Protein AF-Q5SGL4-F1 (afdb_monomer_lite)

pLDDT: mean 91.48, std 6.34, range [76.31, 97.88]

Foldseek 3Di:
DLVVVCVVVVPDDPVNSVVVVVVVVVPDDPVRCVVVVVVVVVVVVVCCVVCVPDDDDD

Organism: Alligator sinensis (NCBI:txid38654)

Radius of gyration: 15.13 Å; chains: 1; bounding box: 32×21×35 Å

Sequence (58 aa):
ERRKIMDQWPDMHNAAISKRLGRRWQLLQDSEKIPFVKEAERLRLKHMADYPDYKYRP

InterPro domains:
  IPR009071 High mobility group box domain [PF00505] (2-55)
  IPR009071 High mobility group box domain [PS50118] (1-55)
  IPR009071 High mobility group box domain [SM00398] (1-56)
  IPR036910 High mobility group box domain superfamily [G3DSA:1.10.30.10] (1-58)
  IPR036910 High mobility group box domain superfamily [SSF47095] (2-58)
  IPR050140 SRY-related HMG-box transcription factor-like [PTHR10270] (1-58)

Secondary structure (DSSP, 8-state):
-HHHHHHH-TTS-HHHHHHHHHHHHHHS-HHHHHHHHHHHHHHHHHHHHH-TT-----

Structure (mmCIF, N/CA/C/O backbone):
data_AF-Q5SGL4-F1
#
_entry.id   AF-Q5SGL4-F1
#
loop_
_atom_site.group_PDB
_atom_site.id
_atom_site.type_symbol
_atom_site.label_atom_id
_atom_site.label_alt_id
_atom_site.label_comp_id
_atom_site.label_asym_id
_atom_site.label_entity_id
_atom_site.label_seq_id
_atom_site.pdbx_PDB_ins_code
_atom_site.Cartn_x
_atom_site.Cartn_y
_atom_site.Cartn_z
_atom_site.occupancy
_atom_site.B_iso_or_equiv
_atom_site.auth_seq_id
_atom_site.auth_comp_id
_atom_site.auth_asym_id
_atom_site.auth_atom_id
_atom_site.pdbx_PDB_model_num
ATOM 1 N N . GLU A 1 1 ? -7.894 -7.802 2.142 1.00 76.31 1 GLU A N 1
ATOM 2 C CA . GLU A 1 1 ? -8.321 -6.824 3.169 1.00 76.31 1 GLU A CA 1
ATOM 3 C C . GLU A 1 1 ? -9.486 -5.928 2.751 1.00 76.31 1 GLU A C 1
ATOM 5 O O . GLU A 1 1 ? -10.529 -6.064 3.368 1.00 76.31 1 GLU A O 1
ATOM 10 N N . ARG A 1 2 ? -9.403 -5.088 1.702 1.00 78.62 2 ARG A N 1
ATOM 11 C CA . ARG A 1 2 ? -10.548 -4.232 1.294 1.00 78.62 2 ARG A CA 1
ATOM 12 C C . ARG A 1 2 ? -11.839 -5.020 1.008 1.00 78.62 2 ARG A C 1
ATOM 14 O O . ARG A 1 2 ? -12.865 -4.679 1.578 1.00 78.62 2 ARG A O 1
ATOM 21 N N . ARG A 1 3 ? -11.760 -6.100 0.212 1.00 79.69 3 ARG A N 1
ATOM 22 C CA . ARG A 1 3 ? -12.903 -7.002 -0.061 1.00 79.69 3 ARG A CA 1
ATOM 23 C C . ARG A 1 3 ? -13.554 -7.528 1.222 1.00 79.69 3 ARG A C 1
ATOM 25 O O . ARG A 1 3 ? -14.727 -7.287 1.429 1.00 79.69 3 ARG A O 1
ATOM 32 N N . LYS A 1 4 ? -12.758 -8.074 2.149 1.00 81.69 4 LYS A N 1
ATOM 33 C CA . LYS A 1 4 ? -13.249 -8.571 3.448 1.00 81.69 4 LYS A CA 1
ATOM 34 C C . LYS A 1 4 ? -14.008 -7.514 4.266 1.00 81.69 4 LYS A C 1
ATOM 36 O O . LYS A 1 4 ? -14.915 -7.864 5.005 1.00 81.69 4 LYS A O 1
ATOM 41 N N . ILE A 1 5 ? -13.617 -6.237 4.177 1.00 77.00 5 ILE A N 1
ATOM 42 C CA . ILE A 1 5 ? -14.305 -5.142 4.882 1.00 77.00 5 ILE A CA 1
ATOM 43 C C . ILE A 1 5 ? -15.623 -4.797 4.186 1.00 77.00 5 ILE A C 1
ATOM 45 O O . ILE A 1 5 ? -16.613 -4.583 4.874 1.00 77.00 5 ILE A O 1
ATOM 49 N N .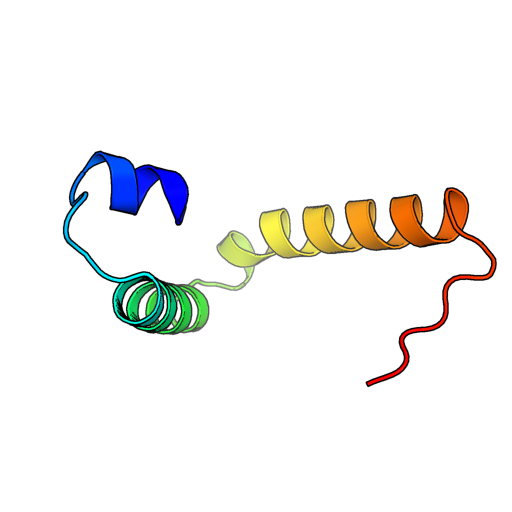 MET A 1 6 ? -15.645 -4.778 2.852 1.00 79.12 6 MET A N 1
ATOM 50 C CA . MET A 1 6 ? -16.880 -4.578 2.087 1.00 79.12 6 MET A CA 1
ATOM 51 C C . MET A 1 6 ? -17.877 -5.720 2.298 1.00 79.12 6 MET A C 1
ATOM 53 O O . MET A 1 6 ? -19.063 -5.457 2.422 1.00 79.12 6 MET A O 1
ATOM 57 N N . ASP A 1 7 ? -1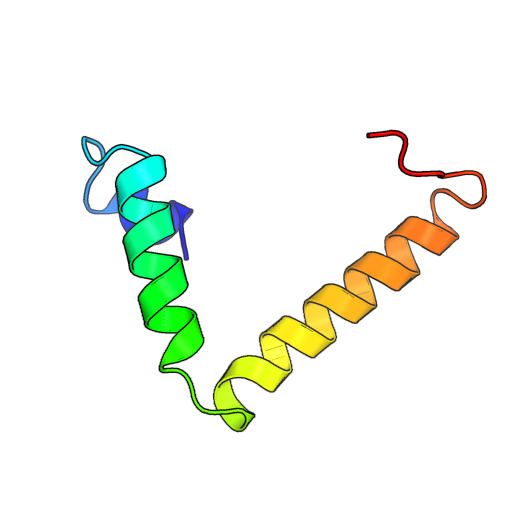7.402 -6.962 2.410 1.00 83.31 7 ASP A N 1
ATOM 58 C CA . ASP A 1 7 ? -18.266 -8.121 2.672 1.00 83.31 7 ASP A CA 1
ATOM 59 C C . ASP A 1 7 ? -18.951 -8.029 4.050 1.00 83.31 7 ASP A C 1
ATOM 61 O O . ASP A 1 7 ? -20.042 -8.553 4.241 1.00 83.31 7 ASP A O 1
ATOM 65 N N . GLN A 1 8 ? -18.319 -7.354 5.020 1.00 80.94 8 GLN A N 1
ATOM 66 C CA . GLN A 1 8 ? -18.867 -7.143 6.367 1.00 80.94 8 GLN A CA 1
ATOM 67 C C . GLN A 1 8 ? -19.684 -5.847 6.494 1.00 80.94 8 GLN A C 1
ATOM 69 O O . GLN A 1 8 ? -20.580 -5.771 7.329 1.00 80.94 8 GLN A O 1
ATOM 74 N N . TRP A 1 9 ? -19.351 -4.822 5.706 1.00 76.44 9 TRP A N 1
ATOM 75 C CA . TRP A 1 9 ? -19.957 -3.488 5.747 1.00 76.44 9 TRP A CA 1
ATOM 76 C C . TRP A 1 9 ? -20.195 -2.994 4.311 1.00 76.44 9 TRP A C 1
ATOM 78 O O . TRP A 1 9 ? -19.447 -2.135 3.830 1.00 76.44 9 TRP A O 1
ATOM 88 N N . PRO A 1 10 ? -21.206 -3.539 3.612 1.00 81.81 10 PRO A N 1
ATOM 89 C CA . PRO A 1 10 ? -21.419 -3.295 2.182 1.00 81.81 10 PRO A CA 1
ATOM 90 C C . PRO A 1 10 ? -21.719 -1.827 1.854 1.00 81.81 10 PRO A C 1
ATOM 92 O O . PRO A 1 10 ? -21.334 -1.348 0.790 1.00 81.81 10 PRO A O 1
ATOM 95 N N . ASP A 1 11 ? -22.308 -1.087 2.796 1.00 85.38 11 ASP A N 1
ATOM 96 C CA . ASP A 1 11 ? -22.636 0.337 2.636 1.00 85.38 11 ASP A CA 1
ATOM 97 C C . ASP A 1 11 ? -21.436 1.269 2.885 1.00 85.38 11 ASP A C 1
ATOM 99 O O . ASP A 1 11 ? -21.513 2.485 2.684 1.00 85.38 11 ASP A O 1
ATOM 103 N N . MET A 1 12 ? -20.299 0.732 3.345 1.00 83.31 12 MET A N 1
ATOM 104 C CA . MET A 1 12 ? -19.123 1.546 3.621 1.00 83.31 12 MET A CA 1
ATOM 105 C C . MET A 1 12 ? -18.441 1.970 2.316 1.00 83.31 12 MET A C 1
ATOM 107 O O . MET A 1 12 ? -17.939 1.156 1.542 1.00 83.31 12 MET A O 1
ATOM 111 N N . HIS A 1 13 ? -18.332 3.282 2.105 1.00 89.38 13 HIS A N 1
ATOM 112 C CA . HIS A 1 13 ? -17.696 3.820 0.908 1.00 89.38 13 HIS A CA 1
ATOM 113 C C . HIS A 1 13 ? -16.188 3.501 0.843 1.00 89.38 13 HIS A C 1
ATOM 115 O O . HIS A 1 13 ? -15.460 3.586 1.839 1.00 89.38 13 HIS A O 1
ATOM 121 N N . ASN A 1 14 ? -15.681 3.222 -0.363 1.00 87.69 14 ASN A N 1
ATOM 122 C CA . ASN A 1 14 ? -14.283 2.841 -0.609 1.00 87.69 14 ASN A CA 1
ATOM 123 C C . ASN A 1 14 ? -13.252 3.831 -0.042 1.00 87.69 14 ASN A C 1
ATOM 125 O O . ASN A 1 14 ? -12.186 3.410 0.425 1.00 87.69 14 ASN A O 1
ATOM 129 N N . ALA A 1 15 ? -13.553 5.134 -0.057 1.00 91.38 15 ALA A N 1
ATOM 130 C CA . ALA A 1 15 ? -12.680 6.150 0.531 1.00 91.38 15 ALA A CA 1
ATOM 131 C C . ALA A 1 15 ? -12.518 5.960 2.051 1.00 91.38 15 ALA A C 1
ATOM 133 O O . ALA A 1 15 ? -11.400 6.024 2.567 1.00 91.38 15 ALA A O 1
ATOM 134 N N . ALA A 1 16 ? -13.604 5.645 2.765 1.00 89.19 16 ALA A N 1
ATOM 135 C CA . ALA A 1 16 ? -13.575 5.398 4.206 1.00 89.19 16 ALA A CA 1
ATOM 136 C C . ALA A 1 16 ? -12.782 4.125 4.541 1.00 89.19 16 ALA A C 1
ATOM 138 O O . ALA A 1 16 ? -11.925 4.140 5.431 1.00 89.19 16 ALA A O 1
ATOM 139 N N . ILE A 1 17 ? -12.986 3.052 3.767 1.00 88.50 17 ILE A N 1
ATOM 140 C CA . ILE A 1 17 ? -12.222 1.804 3.918 1.00 88.50 17 ILE A CA 1
ATOM 141 C C . ILE A 1 17 ? -10.731 2.064 3.688 1.00 88.50 17 ILE A C 1
ATOM 143 O O . ILE A 1 17 ? -9.890 1.613 4.464 1.00 88.50 17 ILE A O 1
ATOM 147 N N . SER A 1 18 ? -10.391 2.828 2.649 1.00 92.62 18 SER A N 1
ATOM 148 C CA . SER A 1 18 ? -8.998 3.133 2.309 1.00 92.62 18 SER A CA 1
ATOM 149 C C . SER A 1 18 ? -8.321 3.984 3.383 1.00 92.62 18 SER A C 1
ATOM 151 O O . SER A 1 18 ? -7.190 3.682 3.758 1.00 92.62 18 SER A O 1
ATOM 153 N N . LYS A 1 19 ? -9.027 4.965 3.962 1.00 93.25 19 LYS A N 1
ATOM 154 C CA . LYS A 1 19 ? -8.527 5.756 5.098 1.00 93.25 19 LYS A CA 1
ATOM 155 C C . LYS A 1 19 ? -8.218 4.869 6.310 1.00 93.25 19 LYS A C 1
ATOM 157 O O . LYS A 1 19 ? -7.154 4.995 6.916 1.00 93.25 19 LYS A O 1
ATOM 162 N N . ARG A 1 20 ? -9.113 3.928 6.640 1.00 91.12 20 ARG A N 1
ATOM 163 C CA . ARG A 1 20 ? -8.914 2.976 7.747 1.00 91.12 20 ARG A CA 1
ATOM 164 C C . ARG A 1 20 ? -7.750 2.019 7.484 1.00 91.12 20 ARG A C 1
ATOM 166 O O . ARG A 1 20 ? -6.931 1.801 8.375 1.00 91.12 20 ARG A O 1
ATOM 173 N N . LEU A 1 21 ? -7.664 1.465 6.275 1.00 92.38 21 LEU A N 1
ATOM 174 C CA . LEU A 1 21 ? -6.577 0.569 5.876 1.00 92.38 21 LEU A CA 1
ATOM 175 C C . LEU A 1 21 ? -5.220 1.278 5.887 1.00 92.38 21 LEU A C 1
ATOM 177 O O . LEU A 1 21 ? -4.257 0.693 6.369 1.00 92.38 21 LEU A O 1
ATOM 181 N N . GLY A 1 22 ? -5.150 2.535 5.439 1.00 94.12 22 GLY A N 1
ATOM 182 C CA . GLY A 1 22 ? -3.925 3.336 5.485 1.00 94.12 22 GLY A CA 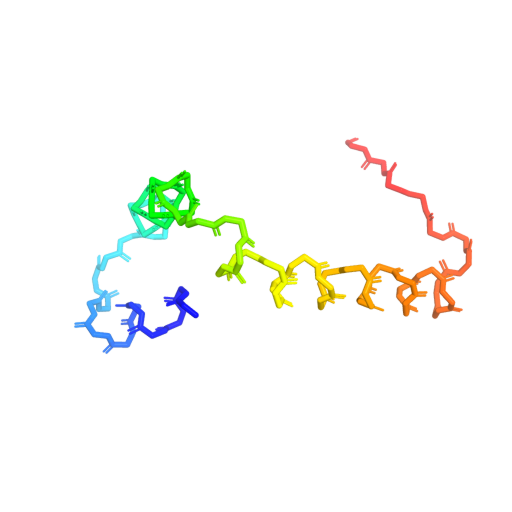1
ATOM 183 C C . GLY A 1 22 ? -3.413 3.533 6.912 1.00 94.12 22 GLY A C 1
ATOM 184 O O . GLY A 1 22 ? -2.243 3.276 7.187 1.00 94.12 22 GLY A O 1
ATOM 185 N N . ARG A 1 23 ? -4.304 3.882 7.851 1.00 94.19 23 ARG A N 1
ATOM 186 C CA . ARG A 1 23 ? -3.936 3.986 9.272 1.00 94.19 23 ARG A CA 1
ATOM 187 C C . ARG A 1 23 ? -3.475 2.643 9.837 1.00 94.19 23 ARG A C 1
ATOM 189 O O . ARG A 1 23 ? -2.474 2.593 10.541 1.00 94.19 23 ARG A O 1
ATOM 196 N N . ARG A 1 24 ? -4.180 1.550 9.521 1.00 93.19 24 ARG A N 1
ATOM 197 C CA . ARG A 1 24 ? -3.785 0.206 9.969 1.00 93.19 24 ARG A CA 1
ATOM 198 C C . ARG A 1 24 ? -2.401 -0.162 9.444 1.00 93.19 24 ARG A C 1
ATOM 200 O O . ARG A 1 24 ? -1.587 -0.626 10.223 1.00 93.19 24 ARG A O 1
ATOM 207 N N . TRP A 1 25 ? -2.130 0.092 8.165 1.00 94.44 25 TRP A N 1
ATOM 208 C CA . TRP A 1 25 ? -0.830 -0.165 7.548 1.00 94.44 25 TRP A CA 1
ATOM 209 C C . TRP A 1 25 ? 0.309 0.581 8.249 1.00 94.44 25 TRP A C 1
ATOM 211 O O . TRP A 1 25 ? 1.347 -0.012 8.521 1.00 94.44 25 TRP A O 1
ATOM 221 N N . GLN A 1 26 ? 0.108 1.858 8.585 1.00 94.31 26 GLN A N 1
ATOM 222 C CA . GLN A 1 26 ? 1.104 2.650 9.315 1.00 94.31 26 GLN A CA 1
ATOM 223 C C . GLN A 1 26 ? 1.435 2.055 10.690 1.00 94.31 26 GLN A C 1
ATOM 225 O O . GLN A 1 26 ? 2.584 2.125 11.112 1.00 94.31 26 GLN A O 1
ATOM 230 N N . LEU A 1 27 ? 0.448 1.449 11.355 1.00 95.88 27 LEU A N 1
ATOM 231 C CA . LEU A 1 27 ? 0.593 0.856 12.686 1.00 95.88 27 LEU A CA 1
ATOM 232 C C . LEU A 1 27 ? 1.153 -0.576 12.684 1.00 95.88 27 LEU A C 1
ATOM 234 O O . LEU A 1 27 ? 1.501 -1.068 13.753 1.00 95.88 27 LEU A O 1
ATOM 238 N N . LEU A 1 28 ? 1.227 -1.251 11.532 1.00 94.94 28 LEU A N 1
ATOM 239 C CA . LEU A 1 28 ? 1.824 -2.588 11.448 1.00 94.94 28 LEU A CA 1
ATOM 240 C C . LEU A 1 28 ? 3.327 -2.529 11.729 1.00 94.94 28 LEU A C 1
ATOM 242 O O . LEU A 1 28 ? 4.010 -1.593 11.296 1.00 94.94 28 LEU A O 1
ATOM 246 N N . GLN A 1 29 ? 3.850 -3.566 12.378 1.00 96.12 29 GLN A N 1
ATOM 247 C CA . GLN A 1 29 ? 5.292 -3.747 12.502 1.00 96.12 29 GLN A CA 1
ATOM 248 C C . GLN A 1 29 ? 5.908 -4.165 11.167 1.00 96.12 29 GLN A C 1
ATOM 250 O O . GLN A 1 29 ? 5.239 -4.714 10.288 1.00 96.12 29 GLN A O 1
ATOM 255 N N . ASP A 1 30 ? 7.209 -3.939 11.009 1.00 93.44 30 ASP A N 1
ATOM 256 C CA . ASP A 1 30 ? 7.900 -4.270 9.763 1.00 93.44 30 ASP A CA 1
ATOM 257 C C . ASP A 1 30 ? 7.829 -5.768 9.455 1.00 93.44 30 ASP A C 1
ATOM 259 O O . ASP A 1 30 ? 7.588 -6.142 8.310 1.00 93.44 30 ASP A O 1
ATOM 263 N N . SER A 1 31 ? 7.898 -6.625 10.477 1.00 95.56 31 SER A N 1
ATOM 264 C CA . SER A 1 31 ? 7.701 -8.075 10.351 1.00 95.56 31 SER A CA 1
ATOM 265 C C . SER A 1 31 ? 6.354 -8.445 9.718 1.00 95.56 31 SER A C 1
ATOM 267 O O . SER A 1 31 ? 6.289 -9.335 8.870 1.00 95.56 31 SER A O 1
ATOM 269 N N . GLU A 1 32 ? 5.289 -7.725 10.069 1.00 94.69 32 GLU A N 1
ATOM 270 C CA . GLU A 1 32 ? 3.943 -7.918 9.527 1.00 94.69 32 GLU A CA 1
ATOM 271 C C . GLU A 1 32 ? 3.798 -7.334 8.115 1.00 94.69 32 GLU A C 1
ATOM 273 O O . GLU A 1 32 ? 3.006 -7.834 7.315 1.00 94.69 32 GLU A O 1
ATOM 278 N N . LYS A 1 33 ? 4.572 -6.293 7.781 1.00 95.44 33 LYS A N 1
ATOM 279 C CA . LYS A 1 33 ? 4.594 -5.672 6.445 1.00 95.44 33 LYS A CA 1
ATOM 280 C C . LYS A 1 33 ? 5.377 -6.497 5.425 1.00 95.44 33 LYS A C 1
ATOM 282 O O . LYS A 1 33 ? 4.987 -6.524 4.257 1.00 95.44 33 LYS A O 1
ATOM 287 N N . ILE A 1 34 ? 6.449 -7.178 5.847 1.00 96.56 34 ILE A N 1
ATOM 288 C CA . ILE A 1 34 ? 7.340 -7.987 4.995 1.00 96.56 34 ILE A CA 1
ATOM 289 C C . ILE A 1 34 ? 6.594 -8.865 3.979 1.00 96.56 34 ILE A C 1
ATOM 291 O O . ILE A 1 34 ? 6.940 -8.779 2.798 1.00 96.56 34 ILE A O 1
ATOM 295 N N . PRO A 1 35 ? 5.600 -9.698 4.351 1.00 9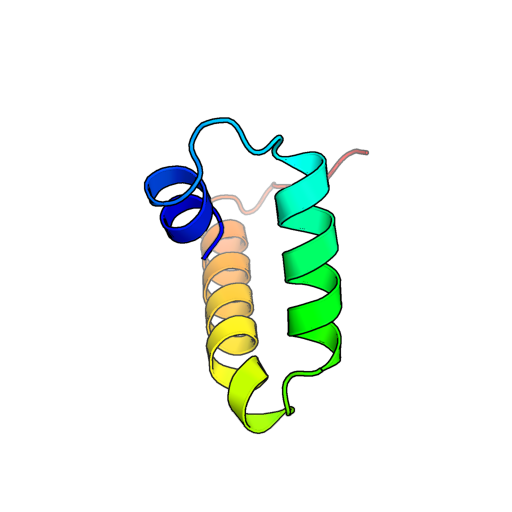6.62 35 PRO A N 1
ATOM 296 C CA . PRO A 1 35 ? 4.921 -10.548 3.374 1.00 96.62 35 PRO A CA 1
ATOM 297 C C . PRO A 1 35 ? 4.231 -9.739 2.266 1.00 96.62 35 PRO A C 1
ATOM 299 O O . PRO A 1 35 ? 4.302 -10.119 1.100 1.00 96.62 35 PRO A O 1
ATOM 302 N N . PHE A 1 36 ? 3.629 -8.592 2.597 1.00 95.50 36 PHE A N 1
ATOM 303 C CA . PHE A 1 36 ? 2.974 -7.722 1.615 1.00 95.50 36 PHE A CA 1
ATOM 304 C C . PHE A 1 36 ? 3.981 -7.019 0.704 1.00 95.50 36 PHE A C 1
ATOM 306 O O . PHE A 1 36 ? 3.739 -6.903 -0.494 1.00 95.50 36 PHE A O 1
ATOM 313 N N . VAL A 1 37 ? 5.118 -6.582 1.253 1.00 95.81 37 VAL A N 1
ATOM 314 C CA . VAL A 1 37 ? 6.197 -5.951 0.476 1.00 95.81 37 VAL A CA 1
ATOM 315 C C . VAL A 1 37 ? 6.823 -6.952 -0.495 1.00 95.81 37 VAL A C 1
ATOM 317 O O . VAL A 1 37 ? 6.987 -6.641 -1.672 1.00 95.81 37 VAL A O 1
ATOM 320 N N . LYS A 1 38 ? 7.119 -8.173 -0.032 1.00 97.00 38 LYS A N 1
ATOM 321 C CA . LYS A 1 38 ? 7.659 -9.244 -0.882 1.00 97.00 38 LYS A CA 1
ATOM 322 C C . LYS A 1 38 ? 6.705 -9.601 -2.016 1.00 97.00 38 LYS A C 1
ATOM 324 O O . LYS A 1 38 ? 7.138 -9.751 -3.154 1.00 97.00 38 LYS A O 1
ATOM 329 N N . GLU A 1 39 ? 5.412 -9.707 -1.721 1.00 96.94 39 GLU A N 1
ATOM 330 C CA . GLU A 1 39 ? 4.414 -10.013 -2.743 1.00 96.94 39 GLU A CA 1
ATOM 331 C C . GLU A 1 39 ? 4.241 -8.859 -3.741 1.00 96.94 39 GLU A C 1
ATOM 333 O O . GLU A 1 39 ? 4.137 -9.099 -4.944 1.00 96.94 39 GLU A O 1
ATOM 338 N N . ALA A 1 40 ? 4.283 -7.605 -3.278 1.00 96.69 40 ALA A N 1
ATOM 339 C CA . ALA A 1 40 ? 4.271 -6.438 -4.159 1.00 96.69 40 ALA A CA 1
ATOM 340 C C . ALA A 1 40 ? 5.483 -6.424 -5.104 1.00 96.69 40 ALA A C 1
ATOM 342 O O . ALA A 1 40 ? 5.321 -6.180 -6.299 1.00 96.69 40 ALA A O 1
ATOM 343 N N . GLU A 1 41 ? 6.676 -6.749 -4.601 1.00 97.12 41 GLU A N 1
ATOM 344 C CA . GLU A 1 41 ? 7.885 -6.848 -5.422 1.00 97.12 41 GLU A CA 1
ATOM 345 C C . GLU A 1 41 ? 7.791 -7.990 -6.440 1.00 97.12 41 GLU A C 1
ATOM 347 O O . GLU A 1 41 ? 8.096 -7.804 -7.618 1.00 97.12 41 GLU A O 1
ATOM 352 N N . ARG A 1 42 ? 7.278 -9.156 -6.028 1.00 97.88 42 ARG A N 1
ATOM 353 C CA . ARG A 1 42 ? 7.029 -10.289 -6.930 1.00 97.88 42 ARG A CA 1
ATOM 354 C C . ARG A 1 42 ? 6.092 -9.898 -8.076 1.00 97.88 42 ARG A C 1
ATOM 356 O O . ARG A 1 42 ? 6.350 -10.243 -9.229 1.00 97.88 42 ARG A O 1
ATOM 363 N N . LEU A 1 43 ? 5.014 -9.174 -7.772 1.00 97.50 43 LEU A N 1
ATOM 364 C CA . LEU A 1 43 ? 4.065 -8.682 -8.772 1.00 97.50 43 LEU A CA 1
ATOM 365 C C . LEU A 1 43 ? 4.686 -7.619 -9.681 1.00 97.50 43 LEU A C 1
ATOM 367 O O . LEU A 1 43 ? 4.434 -7.644 -10.883 1.00 97.50 43 LEU A O 1
ATOM 371 N N . ARG A 1 44 ? 5.519 -6.725 -9.137 1.00 95.81 44 ARG A N 1
ATOM 372 C CA . ARG A 1 44 ? 6.255 -5.717 -9.912 1.00 95.81 44 ARG A CA 1
ATOM 373 C C . ARG A 1 44 ? 7.177 -6.377 -10.933 1.00 95.81 44 ARG A C 1
ATOM 375 O O . ARG A 1 44 ? 7.113 -6.037 -12.110 1.00 95.81 44 ARG A O 1
ATOM 382 N N . LEU A 1 45 ? 7.990 -7.340 -10.496 1.00 96.75 45 LEU A N 1
ATOM 383 C CA . LEU A 1 45 ? 8.899 -8.084 -11.370 1.00 96.75 45 LEU A CA 1
ATOM 384 C C . LEU A 1 45 ? 8.138 -8.871 -12.436 1.00 96.75 45 LEU A C 1
ATOM 386 O O . LEU A 1 45 ? 8.506 -8.819 -13.606 1.00 96.75 45 LEU A O 1
ATOM 390 N N . LYS A 1 46 ? 7.042 -9.536 -12.050 1.00 97.38 46 LYS A N 1
ATOM 391 C CA . LYS A 1 46 ? 6.163 -10.214 -13.005 1.00 97.38 46 LYS A CA 1
ATOM 392 C C . LYS A 1 46 ? 5.625 -9.237 -14.053 1.00 97.38 46 LYS A C 1
ATOM 394 O O . LYS A 1 46 ? 5.716 -9.518 -15.236 1.00 97.38 46 LYS A O 1
ATOM 399 N N . HIS A 1 47 ? 5.109 -8.084 -13.635 1.00 97.50 47 HIS A N 1
ATOM 400 C CA . HIS A 1 47 ? 4.580 -7.086 -14.560 1.00 97.50 47 HIS A CA 1
ATOM 401 C C . HIS A 1 47 ? 5.655 -6.552 -15.514 1.00 97.50 47 HIS A C 1
ATOM 403 O O . HIS A 1 47 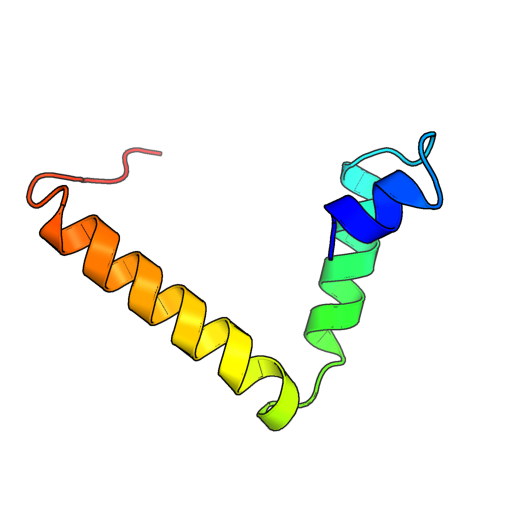? 5.388 -6.408 -16.698 1.00 97.50 47 HIS A O 1
ATOM 409 N N . MET A 1 48 ? 6.876 -6.308 -15.031 1.00 96.12 48 MET A N 1
ATOM 410 C CA . MET A 1 48 ? 7.986 -5.894 -15.898 1.00 96.12 48 MET A CA 1
ATOM 411 C C . MET A 1 48 ? 8.387 -6.979 -16.906 1.00 96.12 48 MET A C 1
ATOM 413 O O . MET A 1 48 ? 8.761 -6.646 -18.024 1.00 96.12 48 MET A O 1
ATOM 417 N N . ALA A 1 49 ? 8.315 -8.257 -16.527 1.00 96.56 49 ALA A N 1
ATOM 418 C CA . ALA A 1 49 ? 8.591 -9.369 -17.434 1.00 96.56 49 ALA A CA 1
ATOM 419 C C . ALA A 1 49 ? 7.474 -9.557 -18.476 1.00 96.56 49 ALA A C 1
ATOM 421 O O . ALA A 1 49 ? 7.764 -9.746 -19.654 1.00 96.56 49 ALA A O 1
ATOM 422 N N . ASP A 1 50 ? 6.212 -9.471 -18.046 1.00 97.62 50 ASP A N 1
ATOM 423 C CA . ASP A 1 50 ? 5.032 -9.623 -18.906 1.00 97.62 50 ASP A CA 1
ATOM 424 C C . ASP A 1 50 ? 4.849 -8.411 -19.847 1.00 97.62 50 ASP A C 1
ATOM 426 O O . ASP A 1 50 ? 4.324 -8.552 -20.951 1.00 97.62 50 ASP A O 1
ATOM 430 N N . TYR A 1 51 ? 5.286 -7.219 -19.421 1.00 96.44 51 TYR A N 1
ATOM 431 C CA . TYR A 1 51 ? 5.144 -5.951 -20.142 1.00 96.44 51 TYR A CA 1
ATOM 432 C C . TYR A 1 51 ? 6.473 -5.167 -20.157 1.00 96.44 51 TYR A C 1
ATOM 434 O O . TYR A 1 51 ? 6.601 -4.149 -19.468 1.00 96.44 51 TYR A O 1
ATOM 442 N N . PRO A 1 52 ? 7.471 -5.596 -20.950 1.00 94.88 52 PRO A N 1
ATOM 443 C CA . PRO A 1 52 ? 8.809 -4.993 -20.954 1.00 94.88 52 PRO A CA 1
ATOM 444 C C . PRO A 1 52 ? 8.822 -3.519 -21.390 1.00 94.88 52 PRO A C 1
ATOM 446 O O . PRO A 1 52 ? 9.652 -2.743 -20.920 1.00 94.88 52 PRO A O 1
ATOM 449 N N . ASP A 1 53 ? 7.867 -3.109 -22.229 1.00 95.19 53 ASP A N 1
ATOM 450 C CA . ASP A 1 53 ? 7.735 -1.729 -22.715 1.00 95.19 53 ASP A CA 1
ATOM 451 C C . ASP A 1 53 ? 6.832 -0.851 -21.834 1.00 95.19 53 ASP A C 1
ATOM 453 O O . ASP A 1 53 ? 6.560 0.311 -22.165 1.00 95.19 53 ASP A O 1
ATOM 457 N N . TYR A 1 54 ? 6.334 -1.382 -20.710 1.00 94.94 54 TYR A N 1
ATOM 458 C CA . TYR A 1 54 ? 5.451 -0.632 -19.82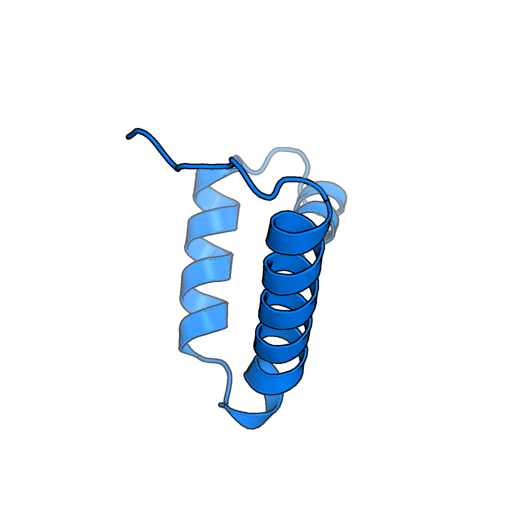7 1.00 94.94 54 TYR A CA 1
ATOM 459 C C . TYR A 1 54 ? 6.161 0.598 -19.250 1.00 94.94 54 TYR A C 1
ATOM 461 O O . TYR A 1 54 ? 7.147 0.509 -18.516 1.00 94.94 54 TYR A O 1
ATOM 469 N N . LYS A 1 55 ? 5.601 1.775 -19.540 1.00 92.19 55 LYS A N 1
ATOM 470 C CA . LYS A 1 55 ? 5.980 3.051 -18.931 1.00 92.19 55 LYS A CA 1
ATOM 471 C C . LYS A 1 55 ? 4.741 3.716 -18.364 1.00 92.19 55 LYS A C 1
ATOM 473 O O . LYS A 1 55 ? 3.834 4.076 -19.112 1.00 92.19 55 LYS A O 1
ATOM 478 N N . TYR A 1 56 ? 4.737 3.920 -17.050 1.00 92.56 56 TYR A N 1
ATOM 479 C CA . TYR A 1 56 ? 3.711 4.712 -16.387 1.00 92.56 56 TYR A CA 1
ATOM 480 C C . TYR A 1 56 ? 3.742 6.150 -16.919 1.00 92.56 56 TYR A C 1
ATOM 482 O O . TYR A 1 56 ? 4.782 6.811 -16.870 1.00 92.56 56 TYR A O 1
ATOM 490 N N . ARG A 1 57 ? 2.608 6.616 -17.445 1.00 90.94 57 ARG A N 1
ATOM 491 C CA . ARG A 1 57 ? 2.396 8.001 -17.869 1.00 90.94 57 ARG A CA 1
ATOM 492 C C . ARG A 1 57 ? 1.288 8.583 -16.983 1.00 90.94 57 ARG A C 1
ATOM 494 O O . ARG A 1 57 ? 0.168 8.084 -17.089 1.00 90.94 57 ARG A O 1
ATOM 501 N N . PRO A 1 58 ? 1.621 9.506 -16.066 1.00 87.88 58 PRO A N 1
ATOM 502 C CA . PRO A 1 58 ? 0.662 10.107 -15.143 1.00 87.88 58 PRO A CA 1
ATOM 503 C C . PRO A 1 58 ? -0.355 11.008 -15.847 1.00 87.88 58 PRO A C 1
ATOM 505 O O . PRO A 1 58 ? -0.039 11.516 -16.948 1.00 87.88 58 PRO A O 1
#